Protein AF-A0A348ZGV4-F1 (afdb_monomer_lite)

Radius of gyration: 12.3 Å; chains: 1; bounding box: 34×26×27 Å

pLDDT: mean 89.07, std 14.24, range [38.56, 98.12]

Sequence (67 aa):
MVAKIKSRGPAPVHLWDPPFCGDLDMVIQRDGTWVHEGKPIRRQAMVALFGSVLKKEADDFYLVTPV

Foldseek 3Di:
DFDDPDPPAADPLVVDDDDDPDDFQWDQDPVRFIDGPNHTDPDVVVSSSQRSQWDDDDPDIDRGGDD

Structure (mmCIF, N/CA/C/O backbone):
data_AF-A0A348ZGV4-F1
#
_entry.id   AF-A0A348ZGV4-F1
#
loop_
_atom_site.group_PDB
_atom_site.id
_atom_site.type_symbol
_atom_site.label_atom_id
_atom_site.label_alt_id
_atom_site.label_comp_id
_atom_site.label_asym_id
_atom_site.label_entity_id
_atom_site.label_seq_id
_atom_site.pdbx_PDB_ins_code
_atom_site.Cartn_x
_atom_site.Cartn_y
_atom_site.Cartn_z
_atom_site.occupancy
_atom_site.B_iso_or_equiv
_atom_site.auth_seq_id
_atom_site.auth_comp_id
_atom_site.auth_asym_id
_atom_site.auth_atom_id
_atom_site.pdbx_PDB_model_num
ATOM 1 N N . MET A 1 1 ? 18.710 -6.136 -0.475 1.00 38.56 1 MET A N 1
ATOM 2 C CA . MET A 1 1 ? 19.026 -4.970 0.384 1.00 38.56 1 MET A CA 1
ATOM 3 C C . MET A 1 1 ? 17.817 -4.066 0.263 1.00 38.56 1 MET A C 1
ATOM 5 O O . MET A 1 1 ? 17.632 -3.531 -0.810 1.00 38.56 1 MET A O 1
ATOM 9 N N . VAL A 1 2 ? 16.957 -3.934 1.276 1.00 45.12 2 VAL A N 1
ATOM 10 C CA . VAL A 1 2 ? 15.670 -3.241 1.068 1.00 45.12 2 VAL A CA 1
ATOM 11 C C . VAL A 1 2 ? 15.903 -1.747 0.825 1.00 45.12 2 VAL A C 1
ATOM 13 O O . VAL A 1 2 ? 16.451 -1.047 1.685 1.00 45.12 2 VAL A O 1
ATOM 16 N N . ALA A 1 3 ? 15.505 -1.258 -0.350 1.00 53.19 3 ALA A N 1
ATOM 17 C CA . ALA A 1 3 ? 15.613 0.145 -0.713 1.00 53.19 3 ALA A CA 1
ATOM 18 C C . ALA A 1 3 ? 14.813 1.027 0.262 1.00 53.19 3 ALA A C 1
ATOM 20 O O . ALA A 1 3 ? 13.640 0.802 0.558 1.00 53.19 3 ALA A O 1
ATOM 21 N N . LYS A 1 4 ? 15.472 2.063 0.779 1.00 50.66 4 LYS A N 1
ATOM 22 C CA . LYS A 1 4 ? 14.906 3.023 1.730 1.00 50.66 4 LYS A CA 1
ATOM 23 C C . LYS A 1 4 ? 13.790 3.824 1.048 1.00 50.66 4 LYS A C 1
ATOM 25 O O . LYS A 1 4 ? 14.095 4.686 0.224 1.00 50.66 4 LYS A O 1
ATOM 30 N N . ILE A 1 5 ? 12.525 3.595 1.414 1.00 59.25 5 ILE A N 1
ATOM 31 C CA . ILE A 1 5 ? 11.391 4.409 0.941 1.00 59.25 5 ILE A CA 1
ATOM 32 C C . ILE A 1 5 ? 11.563 5.839 1.489 1.00 59.25 5 ILE A C 1
ATOM 34 O O . ILE A 1 5 ? 11.226 6.135 2.635 1.00 59.25 5 ILE A O 1
ATOM 38 N N . LYS A 1 6 ? 12.178 6.735 0.706 1.00 57.41 6 LYS A N 1
ATOM 39 C CA . LYS A 1 6 ? 12.299 8.165 1.033 1.00 57.41 6 LYS A CA 1
ATOM 40 C C . LYS A 1 6 ? 11.046 8.882 0.527 1.00 57.41 6 LYS A C 1
ATOM 42 O O . LYS A 1 6 ? 10.870 9.029 -0.677 1.00 57.41 6 LYS A O 1
ATOM 47 N N . SER A 1 7 ? 10.200 9.365 1.435 1.00 56.97 7 SER A N 1
ATOM 48 C CA . SER A 1 7 ? 8.932 10.037 1.111 1.00 56.97 7 SER A CA 1
ATOM 49 C C . SER A 1 7 ? 9.132 11.434 0.485 1.00 56.97 7 SER A C 1
ATOM 51 O O . SER A 1 7 ? 9.018 12.454 1.167 1.00 56.97 7 SER A O 1
ATOM 53 N N . ARG A 1 8 ? 9.450 11.509 -0.814 1.00 62.12 8 ARG A N 1
ATOM 54 C CA . ARG A 1 8 ? 9.470 12.775 -1.588 1.00 62.12 8 ARG A CA 1
ATOM 55 C C . ARG A 1 8 ? 8.420 12.840 -2.709 1.00 62.12 8 ARG A C 1
ATOM 57 O O . ARG A 1 8 ? 8.504 13.708 -3.568 1.00 62.12 8 ARG A O 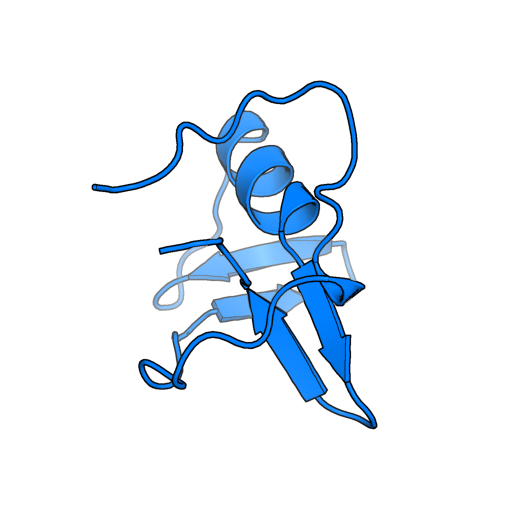1
ATOM 64 N N . GLY A 1 9 ? 7.431 11.952 -2.682 1.00 70.94 9 GLY A N 1
ATOM 65 C CA . GLY A 1 9 ? 6.369 11.842 -3.683 1.00 70.94 9 GLY A CA 1
ATOM 66 C C . GLY A 1 9 ? 5.947 10.382 -3.863 1.00 70.94 9 GLY A C 1
ATOM 67 O O . GLY A 1 9 ? 6.512 9.515 -3.187 1.00 70.94 9 GLY A O 1
ATOM 68 N N . PRO A 1 10 ? 4.972 10.099 -4.742 1.00 81.88 10 PRO A N 1
ATOM 69 C CA . PRO A 1 10 ? 4.654 8.732 -5.137 1.00 81.88 10 PRO A CA 1
ATOM 70 C C . PRO A 1 10 ? 5.907 8.044 -5.682 1.00 81.88 10 PRO A C 1
ATOM 72 O O . PRO A 1 10 ? 6.675 8.641 -6.442 1.00 81.88 10 PRO A O 1
ATOM 75 N N . ALA A 1 11 ? 6.129 6.800 -5.280 1.00 88.31 11 ALA A N 1
ATOM 76 C CA . ALA A 1 11 ? 7.197 5.988 -5.826 1.00 88.31 11 ALA A CA 1
ATOM 77 C C . ALA A 1 11 ? 6.925 5.678 -7.311 1.00 88.31 11 ALA A C 1
ATOM 79 O O . ALA A 1 11 ? 5.764 5.560 -7.714 1.00 88.31 11 ALA A O 1
ATOM 80 N N . PRO A 1 12 ? 7.964 5.512 -8.148 1.00 91.62 12 PRO A N 1
ATOM 81 C CA . PRO A 1 12 ? 7.795 5.165 -9.556 1.00 91.62 12 PRO A CA 1
ATOM 82 C C . PRO A 1 12 ? 7.470 3.668 -9.724 1.00 91.62 12 PRO A C 1
ATOM 84 O O . PRO A 1 12 ? 8.196 2.932 -10.384 1.00 91.62 12 PRO A O 1
ATOM 87 N N . VAL A 1 13 ? 6.366 3.210 -9.128 1.00 93.19 13 VAL A N 1
ATOM 88 C CA . VAL A 1 13 ? 5.965 1.791 -9.041 1.00 93.19 13 VAL A CA 1
ATOM 89 C C . VAL A 1 13 ? 5.772 1.102 -10.394 1.00 93.19 13 VAL A C 1
ATOM 91 O O . VAL A 1 13 ? 5.859 -0.115 -10.489 1.00 93.19 13 VAL A O 1
ATOM 94 N N . HIS A 1 14 ? 5.538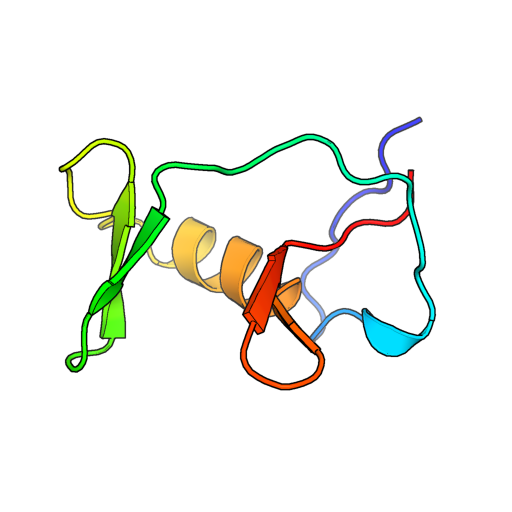 1.866 -11.461 1.00 90.31 14 HIS A N 1
ATOM 95 C CA . HIS A 1 14 ? 5.430 1.354 -12.829 1.00 90.31 14 HIS A CA 1
ATOM 96 C C . HIS A 1 14 ? 6.776 0.908 -13.421 1.00 90.31 14 HIS A C 1
ATOM 98 O O . HIS A 1 14 ? 6.782 0.181 -14.406 1.00 90.31 14 HIS A O 1
ATOM 104 N N . LEU A 1 15 ? 7.905 1.327 -12.837 1.00 93.00 15 LEU A N 1
ATOM 105 C CA . LEU A 1 15 ? 9.246 0.895 -13.248 1.00 93.00 15 LEU A CA 1
ATOM 106 C C . LEU A 1 15 ? 9.679 -0.413 -12.575 1.00 93.00 15 LEU A C 1
ATOM 108 O O . LEU A 1 15 ? 10.773 -0.904 -12.848 1.00 93.00 15 LEU A O 1
ATOM 112 N N . TRP A 1 16 ? 8.872 -0.937 -11.650 1.00 92.81 16 TRP A N 1
ATOM 113 C CA . TRP A 1 16 ? 9.214 -2.094 -10.834 1.00 92.81 16 TRP A CA 1
ATOM 114 C C . TRP A 1 16 ? 8.287 -3.263 -11.153 1.00 92.81 16 TRP A C 1
ATOM 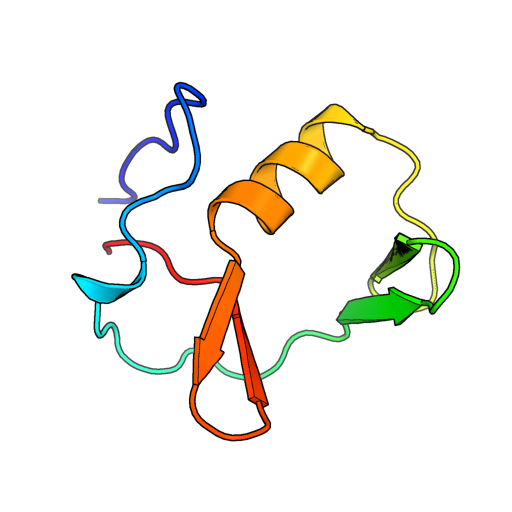116 O O . TRP A 1 16 ? 7.063 -3.107 -11.191 1.00 92.81 16 TRP A O 1
ATOM 126 N N . ASP A 1 17 ? 8.907 -4.424 -11.341 1.00 92.56 17 ASP A N 1
ATOM 127 C CA . ASP A 1 17 ? 8.251 -5.712 -11.564 1.00 92.56 17 ASP A CA 1
ATOM 128 C C . ASP A 1 17 ? 8.932 -6.800 -10.706 1.00 92.56 17 ASP A C 1
ATOM 130 O O . ASP A 1 17 ? 9.656 -7.659 -11.214 1.00 92.56 17 ASP A O 1
ATOM 134 N N . PRO A 1 18 ? 8.863 -6.683 -9.364 1.00 93.94 18 PRO A N 1
ATOM 135 C CA . PRO A 1 18 ? 9.413 -7.693 -8.472 1.00 93.94 18 PRO A CA 1
ATOM 136 C C . PRO A 1 18 ? 8.538 -8.959 -8.479 1.00 93.94 18 PRO A C 1
ATOM 138 O O . PRO A 1 18 ? 7.341 -8.883 -8.760 1.00 93.94 18 PRO A O 1
ATOM 141 N N . PRO A 1 19 ? 9.090 -10.123 -8.091 1.00 94.69 19 PRO A N 1
ATOM 142 C CA . PRO A 1 19 ? 8.284 -11.323 -7.915 1.00 94.69 19 PRO A CA 1
ATOM 143 C C . PRO A 1 19 ? 7.187 -11.098 -6.867 1.00 94.69 19 PRO A C 1
ATOM 145 O O . PRO A 1 19 ? 7.418 -10.490 -5.818 1.00 94.69 19 PRO A O 1
ATOM 148 N N . PHE A 1 20 ? 5.997 -11.629 -7.144 1.00 93.62 20 PHE A N 1
ATO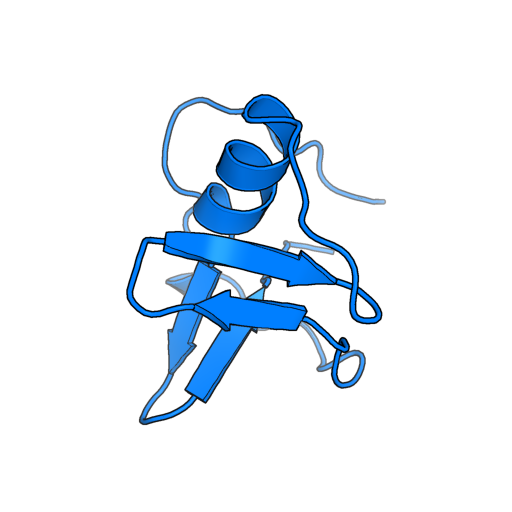M 149 C CA . PHE A 1 20 ? 4.868 -11.570 -6.225 1.00 93.62 20 PHE A CA 1
ATOM 150 C C . PHE A 1 20 ? 5.176 -12.326 -4.923 1.00 93.62 20 PHE A C 1
ATOM 152 O O . PHE A 1 20 ? 5.626 -13.471 -4.947 1.00 93.62 20 PHE A O 1
ATOM 159 N N . CYS A 1 21 ? 4.925 -11.676 -3.785 1.00 93.25 21 CYS A N 1
ATOM 160 C CA . CYS A 1 21 ? 5.223 -12.204 -2.448 1.00 93.25 21 CYS A CA 1
ATOM 161 C C . CYS A 1 21 ? 3.975 -12.761 -1.728 1.00 93.25 21 CYS A C 1
ATOM 163 O O . CYS A 1 21 ? 4.071 -13.219 -0.592 1.00 93.25 21 CYS A O 1
ATOM 165 N N . GLY A 1 22 ? 2.811 -12.741 -2.383 1.00 94.62 22 GLY A N 1
ATOM 166 C CA . GLY A 1 22 ? 1.538 -13.150 -1.795 1.00 94.62 22 GLY A CA 1
ATOM 167 C C . GLY A 1 22 ? 0.633 -11.977 -1.427 1.00 94.62 22 GLY A C 1
ATOM 168 O O . GLY A 1 22 ? 1.024 -10.809 -1.491 1.00 94.62 22 GLY A O 1
ATOM 169 N N . ASP A 1 23 ? -0.590 -12.325 -1.041 1.00 94.94 23 ASP A N 1
ATOM 170 C CA . ASP A 1 23 ? -1.618 -11.377 -0.630 1.00 94.94 23 ASP A CA 1
ATOM 171 C C . ASP A 1 23 ? -1.428 -10.932 0.825 1.00 94.94 23 ASP A C 1
ATOM 173 O O . ASP A 1 23 ? -1.025 -11.709 1.694 1.00 94.94 23 ASP A O 1
ATOM 177 N N . LEU A 1 24 ? -1.768 -9.674 1.104 1.00 93.56 24 LEU A N 1
ATOM 178 C CA . LEU A 1 24 ? -1.906 -9.151 2.462 1.00 93.56 24 LEU A CA 1
ATOM 179 C C . LEU A 1 24 ? -3.391 -8.960 2.771 1.00 93.56 24 LEU A C 1
ATOM 181 O O . LEU A 1 24 ? -4.127 -8.443 1.934 1.00 93.56 24 LEU A O 1
ATOM 185 N N . ASP A 1 25 ? -3.809 -9.275 4.002 1.00 96.00 25 ASP A N 1
ATOM 186 C CA . ASP A 1 25 ? -5.111 -8.838 4.521 1.00 96.00 25 ASP A CA 1
ATOM 187 C C . ASP A 1 25 ? -5.073 -7.320 4.720 1.00 96.00 25 ASP A C 1
ATOM 189 O O . ASP A 1 25 ? -4.715 -6.810 5.789 1.00 96.00 25 ASP A O 1
ATOM 193 N N . MET A 1 26 ? -5.334 -6.599 3.633 1.00 96.75 26 MET A N 1
ATOM 194 C CA . MET A 1 26 ? -5.331 -5.153 3.573 1.00 96.75 26 MET A CA 1
ATOM 195 C C . MET A 1 26 ? -6.492 -4.666 2.721 1.00 96.75 26 MET A C 1
ATOM 197 O O . MET A 1 26 ? -6.631 -5.033 1.559 1.00 96.75 26 MET A O 1
ATOM 201 N N . VAL A 1 27 ? -7.315 -3.797 3.300 1.00 97.19 27 VAL A N 1
ATOM 202 C CA . VAL A 1 27 ? -8.501 -3.250 2.641 1.00 97.19 27 VAL A CA 1
ATOM 203 C C . VAL A 1 27 ? -8.483 -1.736 2.763 1.00 97.19 27 VAL A C 1
ATOM 205 O O . VAL A 1 27 ? -8.348 -1.192 3.859 1.00 97.19 27 VAL A O 1
ATOM 208 N N . ILE A 1 28 ? -8.663 -1.049 1.637 1.00 97.56 28 ILE A N 1
ATOM 209 C CA . ILE A 1 28 ? -8.931 0.390 1.605 1.00 97.56 28 ILE A CA 1
ATOM 210 C C . ILE A 1 28 ? -10.444 0.548 1.470 1.00 97.56 28 ILE A C 1
ATOM 212 O O . ILE A 1 28 ? -11.022 0.264 0.421 1.00 97.56 28 ILE A O 1
ATOM 216 N N . GLN A 1 29 ? -11.102 0.957 2.551 1.00 97.88 29 GLN A N 1
ATOM 217 C CA . GLN A 1 29 ? -12.539 1.213 2.540 1.00 97.88 29 GLN A CA 1
ATOM 218 C C . GLN A 1 29 ? -12.874 2.434 1.673 1.00 97.88 29 GLN A C 1
ATOM 220 O O . GLN A 1 29 ? -12.026 3.278 1.383 1.00 97.88 29 GLN A O 1
ATOM 225 N N . ARG A 1 30 ? -14.147 2.561 1.278 1.00 97.50 30 ARG A N 1
ATOM 226 C CA . ARG A 1 30 ? -14.623 3.660 0.417 1.00 97.50 30 ARG A CA 1
ATOM 227 C C . ARG A 1 30 ? -14.428 5.051 1.035 1.00 97.50 30 ARG A C 1
ATOM 229 O O . ARG A 1 30 ? -14.316 6.025 0.298 1.00 97.50 30 ARG A O 1
ATOM 236 N N . ASP A 1 31 ? -14.397 5.146 2.362 1.00 96.62 31 ASP A N 1
ATOM 237 C CA . ASP A 1 31 ? -14.118 6.383 3.103 1.00 96.62 31 ASP A CA 1
ATOM 238 C C . ASP A 1 31 ? -12.613 6.721 3.177 1.00 96.62 31 ASP A C 1
ATOM 240 O O . ASP A 1 31 ? -12.237 7.754 3.727 1.00 96.62 31 ASP A O 1
ATOM 244 N N . GLY A 1 32 ? -11.751 5.864 2.618 1.00 95.62 32 GLY A N 1
ATOM 245 C CA . GLY A 1 32 ? -10.298 5.989 2.660 1.00 95.62 32 GLY A CA 1
ATOM 246 C C . GLY A 1 32 ? -9.646 5.357 3.892 1.00 95.62 32 GLY A C 1
ATOM 247 O O . GLY A 1 32 ? -8.425 5.452 4.027 1.00 95.62 32 GLY A O 1
ATOM 248 N N . THR A 1 33 ? -10.402 4.704 4.783 1.00 97.25 33 THR A N 1
ATOM 249 C CA . THR A 1 33 ? -9.844 3.990 5.938 1.00 97.25 33 THR A CA 1
ATOM 250 C C . THR A 1 33 ? -9.068 2.759 5.476 1.00 97.25 33 THR A C 1
ATOM 252 O O . THR A 1 33 ? -9.620 1.860 4.845 1.00 97.25 33 THR A O 1
ATOM 255 N N . TRP A 1 34 ? -7.787 2.690 5.842 1.00 98.12 34 TRP A N 1
ATOM 256 C CA . TRP A 1 34 ? -6.965 1.496 5.641 1.00 98.12 34 TRP A CA 1
ATOM 257 C C . TRP A 1 34 ? -7.171 0.532 6.807 1.00 98.12 34 TRP A C 1
ATOM 259 O O . TRP A 1 34 ? -7.020 0.915 7.970 1.00 98.12 34 TRP A O 1
ATOM 269 N N . VAL A 1 35 ? -7.490 -0.718 6.496 1.00 98.00 35 VAL A N 1
ATOM 270 C CA . VAL A 1 35 ? -7.645 -1.822 7.446 1.00 98.00 35 VAL A CA 1
ATOM 271 C C . VAL A 1 35 ? -6.583 -2.864 7.146 1.00 98.00 35 VAL A C 1
ATOM 273 O O . VAL A 1 35 ? -6.382 -3.203 5.986 1.00 98.00 35 VAL A O 1
ATOM 276 N N . HIS A 1 36 ? -5.917 -3.361 8.182 1.00 97.00 36 HIS A N 1
ATOM 277 C CA . HIS A 1 36 ? -4.981 -4.473 8.092 1.00 97.00 36 HIS A CA 1
ATOM 278 C C . HIS A 1 36 ? -5.278 -5.473 9.207 1.00 97.00 36 HIS A C 1
ATOM 280 O O . HIS A 1 36 ? -5.443 -5.060 10.360 1.00 97.00 36 HIS A O 1
ATOM 286 N N . GLU A 1 37 ? -5.401 -6.756 8.861 1.00 96.56 37 GLU A N 1
ATOM 287 C CA . GLU A 1 37 ? -5.767 -7.830 9.804 1.00 96.56 37 GLU A CA 1
ATOM 288 C C . GLU A 1 37 ? -7.034 -7.489 10.616 1.00 96.56 37 GLU A C 1
ATOM 290 O O . GLU A 1 37 ? -7.081 -7.571 11.849 1.00 96.56 37 GLU A O 1
ATOM 295 N N . GLY A 1 38 ? -8.055 -6.977 9.919 1.00 97.12 38 GLY A N 1
ATOM 296 C CA . GLY A 1 38 ? -9.327 -6.549 10.512 1.00 97.12 38 GLY A CA 1
ATOM 297 C C . GLY A 1 38 ? -9.274 -5.291 11.395 1.00 97.12 38 GLY A C 1
ATOM 298 O O . GLY A 1 38 ? -10.299 -4.908 11.964 1.00 97.12 38 GLY A O 1
ATOM 299 N N . LYS A 1 39 ? -8.122 -4.614 11.528 1.00 97.69 39 LYS A N 1
ATOM 300 C CA . LYS A 1 39 ? -7.964 -3.420 12.381 1.00 97.69 39 LYS A CA 1
ATOM 301 C C . LYS A 1 39 ? -7.644 -2.160 11.570 1.00 97.69 39 LYS A C 1
ATOM 303 O O . LYS A 1 39 ? -6.806 -2.202 10.672 1.00 97.69 39 LYS A O 1
ATOM 308 N N . PRO A 1 40 ? -8.242 -1.003 11.905 1.00 97.88 40 PRO A N 1
ATOM 309 C CA . PRO A 1 40 ? -7.958 0.243 11.201 1.00 97.88 40 PRO A CA 1
ATOM 310 C C . PRO A 1 40 ? -6.554 0.778 11.524 1.00 97.88 40 PRO A C 1
ATOM 312 O O . PRO A 1 40 ? -6.167 0.902 12.694 1.00 97.88 40 PRO A O 1
ATOM 315 N N . ILE A 1 41 ? -5.816 1.188 10.492 1.00 97.75 41 ILE A N 1
ATOM 316 C CA . ILE A 1 41 ? -4.526 1.873 10.612 1.00 97.75 41 ILE A CA 1
ATOM 317 C C . ILE A 1 41 ? -4.777 3.362 10.872 1.00 97.75 41 ILE A C 1
ATOM 319 O O . ILE A 1 41 ? -5.080 4.136 9.970 1.00 97.75 41 ILE A O 1
ATOM 323 N N . ARG A 1 42 ? -4.604 3.801 12.124 1.00 95.50 42 ARG A N 1
ATOM 324 C CA . ARG A 1 42 ? -4.801 5.215 12.515 1.00 95.50 42 ARG A CA 1
ATOM 325 C C . ARG A 1 42 ? -3.587 6.111 12.257 1.00 95.50 42 ARG A C 1
ATOM 327 O O . ARG A 1 42 ? -3.693 7.337 12.274 1.00 95.50 42 ARG A O 1
ATOM 334 N N . ARG A 1 43 ? -2.408 5.519 12.051 1.00 96.38 43 ARG A N 1
ATOM 335 C CA . ARG A 1 43 ? -1.150 6.256 11.893 1.00 96.38 43 ARG A CA 1
ATOM 336 C C . ARG A 1 43 ? -1.025 6.785 10.464 1.00 96.38 43 ARG A C 1
ATOM 338 O O . ARG A 1 43 ? -0.586 6.066 9.573 1.00 96.38 43 ARG A O 1
ATOM 345 N N . GLN A 1 44 ? -1.313 8.070 10.274 1.00 93.50 44 GLN A N 1
ATOM 346 C CA . GLN A 1 44 ? -1.290 8.731 8.959 1.00 93.50 44 GLN A CA 1
ATOM 347 C C . GLN A 1 44 ? 0.041 8.580 8.209 1.00 93.50 44 GLN A C 1
ATOM 349 O O . GLN A 1 44 ? 0.047 8.331 7.011 1.00 93.50 44 GLN A O 1
ATOM 354 N N . ALA A 1 45 ? 1.181 8.626 8.906 1.00 93.00 45 ALA A N 1
ATOM 355 C CA . ALA A 1 45 ? 2.483 8.403 8.270 1.00 93.00 45 ALA A CA 1
ATOM 356 C C . ALA A 1 45 ? 2.635 6.989 7.670 1.00 93.00 45 ALA A C 1
ATOM 358 O O . ALA A 1 45 ? 3.375 6.804 6.712 1.00 93.00 45 ALA A O 1
ATOM 359 N N . MET A 1 46 ? 1.954 5.990 8.239 1.00 93.81 46 MET A N 1
ATOM 360 C CA . MET A 1 46 ? 1.948 4.617 7.725 1.00 93.81 46 MET A CA 1
ATOM 361 C C . MET A 1 46 ? 1.006 4.482 6.523 1.00 93.81 46 MET A C 1
ATOM 363 O O . MET A 1 46 ? 1.381 3.870 5.531 1.00 93.81 46 MET A O 1
ATOM 367 N N . VAL A 1 47 ? -0.162 5.129 6.571 1.00 95.38 47 VAL A N 1
ATOM 368 C CA . VAL A 1 47 ? -1.073 5.231 5.417 1.00 95.38 47 VAL A CA 1
ATOM 369 C C . VAL A 1 47 ? -0.376 5.905 4.233 1.00 95.38 47 VAL A C 1
ATOM 371 O O . VAL A 1 47 ? -0.384 5.376 3.127 1.00 95.38 47 VAL A O 1
ATOM 374 N N . ALA A 1 48 ? 0.304 7.030 4.471 1.00 92.94 48 ALA A N 1
ATOM 375 C CA . ALA A 1 48 ? 1.064 7.738 3.444 1.00 92.94 48 ALA A CA 1
ATOM 376 C C . ALA A 1 48 ? 2.206 6.885 2.868 1.00 92.94 48 ALA A C 1
ATOM 378 O O . ALA A 1 48 ? 2.473 6.942 1.669 1.00 92.94 48 ALA A O 1
ATOM 379 N N . LEU A 1 49 ? 2.864 6.076 3.706 1.00 93.12 49 LEU A N 1
ATOM 380 C CA . LEU A 1 49 ? 3.905 5.154 3.263 1.00 93.12 49 LEU A CA 1
ATOM 381 C C . LEU A 1 49 ? 3.346 4.110 2.290 1.00 93.12 49 LEU A C 1
ATOM 383 O O . LEU A 1 49 ? 3.871 3.987 1.187 1.00 93.12 49 LEU A O 1
ATOM 387 N N . PHE A 1 50 ? 2.281 3.399 2.665 1.00 95.00 50 PHE A N 1
ATOM 388 C CA . PHE A 1 50 ? 1.687 2.384 1.791 1.00 95.00 50 PHE A CA 1
ATOM 389 C C . PHE A 1 50 ? 1.069 2.996 0.533 1.00 95.00 50 PHE A C 1
ATOM 391 O O . PHE A 1 50 ? 1.311 2.505 -0.566 1.00 95.00 50 PHE A O 1
ATOM 398 N N . GLY A 1 51 ? 0.375 4.128 0.661 1.00 94.81 51 GLY A N 1
ATOM 399 C CA . GLY A 1 51 ? -0.153 4.862 -0.488 1.00 94.81 51 GLY A CA 1
ATOM 400 C C . GLY A 1 51 ? 0.938 5.312 -1.465 1.00 94.81 51 GLY A C 1
ATOM 401 O O . GLY A 1 51 ? 0.703 5.337 -2.669 1.00 94.81 51 GLY A O 1
ATOM 402 N N . SER A 1 52 ? 2.152 5.607 -0.981 1.00 94.19 52 SER A N 1
ATOM 403 C CA . SER A 1 52 ? 3.266 5.996 -1.857 1.00 94.19 52 SER A CA 1
ATOM 404 C C . SER A 1 52 ? 3.759 4.871 -2.767 1.00 94.19 52 SER A C 1
ATOM 406 O O . SER A 1 52 ? 4.382 5.168 -3.781 1.00 94.19 52 SER A O 1
ATOM 408 N N . VAL A 1 53 ? 3.479 3.610 -2.424 1.00 94.81 53 VAL A N 1
ATOM 409 C CA . VAL A 1 53 ? 3.909 2.415 -3.167 1.00 94.81 53 VAL A CA 1
ATOM 410 C C . VAL A 1 53 ? 2.736 1.634 -3.770 1.00 94.81 53 VAL A C 1
ATOM 412 O O . VAL A 1 53 ? 2.909 0.493 -4.191 1.00 94.81 53 VAL A O 1
ATOM 415 N N . LEU A 1 54 ? 1.544 2.231 -3.826 1.00 95.75 54 LEU A N 1
ATOM 416 C CA . LEU A 1 54 ? 0.361 1.600 -4.402 1.00 95.75 54 LEU A CA 1
ATOM 417 C C . LEU A 1 54 ? 0.430 1.621 -5.939 1.00 95.75 54 LEU A C 1
ATOM 419 O O . LEU A 1 54 ? 0.567 2.683 -6.550 1.00 95.75 54 LEU A O 1
ATOM 423 N N . LYS A 1 55 ? 0.302 0.451 -6.563 1.00 95.19 55 LYS A N 1
ATOM 424 C CA . LYS A 1 55 ? 0.234 0.248 -8.015 1.00 95.19 55 LYS A CA 1
ATOM 425 C C . LYS A 1 55 ? -1.129 -0.340 -8.364 1.00 95.19 55 LYS A C 1
ATOM 427 O O . LYS A 1 55 ? -1.584 -1.258 -7.691 1.00 95.19 55 LYS A O 1
ATOM 432 N N . LYS A 1 56 ? -1.763 0.178 -9.415 1.00 95.06 56 LYS A N 1
ATOM 433 C CA . LYS A 1 56 ? -2.934 -0.448 -10.035 1.00 95.06 56 LYS A CA 1
ATOM 434 C C . LYS A 1 56 ? -2.478 -1.163 -11.302 1.00 95.06 56 LYS A C 1
ATOM 436 O O . LYS A 1 56 ? -1.861 -0.521 -12.155 1.00 95.06 56 LYS A O 1
ATOM 441 N N . GLU A 1 57 ? -2.803 -2.440 -11.435 1.00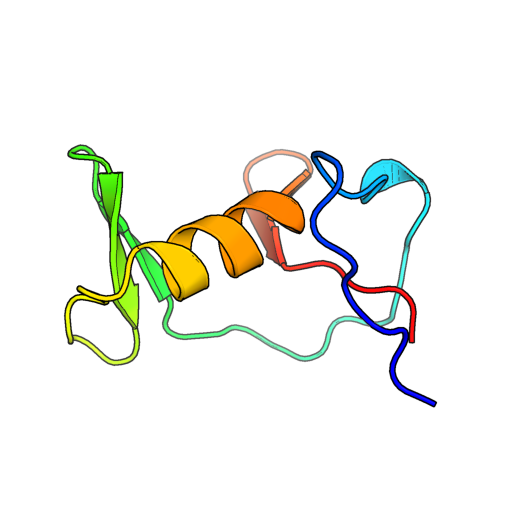 94.69 57 GLU A N 1
ATOM 442 C CA . GLU A 1 57 ? -2.617 -3.200 -12.674 1.00 94.69 57 GLU A CA 1
ATOM 443 C C . GLU A 1 57 ? -3.933 -3.874 -13.039 1.00 94.69 57 GLU A C 1
ATOM 445 O O . GLU A 1 57 ? -4.506 -4.587 -12.225 1.00 94.69 57 GLU A O 1
ATOM 450 N N . ALA A 1 58 ? -4.428 -3.622 -14.254 1.00 93.75 58 ALA A N 1
ATOM 451 C CA . ALA A 1 58 ? -5.761 -4.050 -14.678 1.00 93.75 58 ALA A CA 1
ATOM 452 C C . ALA A 1 58 ? -6.841 -3.678 -13.637 1.00 93.75 58 ALA A C 1
ATOM 454 O O . ALA A 1 58 ? -7.080 -2.485 -13.415 1.00 93.75 58 ALA A O 1
ATOM 455 N N . ASP A 1 59 ? -7.464 -4.675 -13.010 1.00 95.44 59 ASP A N 1
ATOM 456 C CA . ASP A 1 59 ? -8.517 -4.519 -12.004 1.00 95.44 59 ASP A CA 1
ATOM 457 C C . ASP A 1 59 ? -8.017 -4.717 -10.560 1.00 95.44 59 ASP A C 1
ATOM 459 O O . ASP A 1 59 ? -8.780 -4.503 -9.616 1.00 95.44 59 ASP A O 1
ATOM 463 N N . ASP A 1 60 ? -6.728 -5.026 -10.385 1.00 95.44 60 ASP A N 1
ATOM 464 C CA . 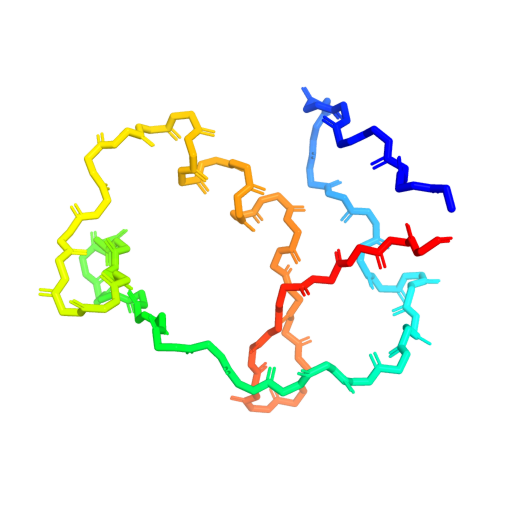ASP A 1 60 ? -6.099 -5.348 -9.105 1.00 95.44 60 ASP A CA 1
ATOM 465 C C . ASP A 1 60 ? -5.173 -4.229 -8.591 1.00 95.44 60 ASP A C 1
ATOM 467 O O . ASP A 1 60 ? -4.757 -3.308 -9.312 1.00 95.44 60 ASP A O 1
ATOM 471 N N . PHE A 1 61 ? -4.848 -4.306 -7.297 1.00 96.50 61 PHE A N 1
ATOM 472 C CA . PHE A 1 61 ? -4.008 -3.341 -6.588 1.00 96.50 61 PHE A CA 1
ATOM 473 C C . PHE A 1 61 ? -2.889 -4.035 -5.811 1.00 96.50 61 PHE A C 1
ATOM 475 O O . PHE A 1 61 ? -3.121 -5.011 -5.104 1.00 96.50 61 PHE A O 1
ATOM 482 N N . TYR A 1 62 ? -1.686 -3.465 -5.878 1.00 96.44 62 TYR A N 1
ATOM 483 C CA . TYR A 1 62 ? -0.471 -4.028 -5.290 1.00 96.44 62 TYR A CA 1
ATOM 484 C C . TYR A 1 62 ? 0.317 -2.971 -4.518 1.00 96.44 62 TYR A C 1
ATOM 486 O O . TYR A 1 62 ? 0.312 -1.790 -4.870 1.00 96.44 62 TYR A O 1
ATOM 494 N N . LEU A 1 63 ? 1.060 -3.400 -3.499 1.00 95.62 63 LEU A N 1
ATOM 495 C CA . LEU A 1 63 ? 2.097 -2.590 -2.860 1.00 95.62 63 LEU A CA 1
ATOM 496 C C . LEU A 1 63 ? 3.456 -3.016 -3.416 1.00 95.62 63 LEU A C 1
ATOM 498 O O . LEU A 1 63 ? 3.883 -4.147 -3.192 1.00 95.62 63 LEU A O 1
ATOM 502 N N . VAL A 1 64 ? 4.134 -2.128 -4.144 1.00 95.00 64 VAL A N 1
ATOM 503 C CA . VAL A 1 64 ? 5.321 -2.489 -4.936 1.00 95.00 64 VAL A CA 1
ATOM 504 C C . VAL A 1 64 ? 6.557 -1.740 -4.457 1.00 95.00 64 VAL A C 1
ATOM 506 O O . VAL A 1 64 ? 6.575 -0.512 -4.381 1.00 95.00 64 VAL A O 1
ATOM 509 N N . THR A 1 65 ? 7.629 -2.477 -4.179 1.00 92.81 65 THR A N 1
ATOM 510 C CA . THR A 1 65 ? 8.936 -1.931 -3.795 1.00 92.81 65 THR A CA 1
ATOM 511 C C . THR A 1 65 ? 10.042 -2.494 -4.695 1.00 92.81 65 THR A C 1
ATOM 513 O O . THR A 1 65 ? 9.893 -3.588 -5.238 1.00 92.81 65 THR A O 1
ATOM 516 N N . PRO A 1 66 ? 11.162 -1.772 -4.881 1.00 86.75 66 PRO A N 1
ATOM 517 C CA . PRO A 1 66 ? 12.333 -2.310 -5.554 1.00 86.75 66 PRO A CA 1
ATOM 518 C C . PRO A 1 66 ? 13.141 -3.117 -4.526 1.00 86.75 66 PRO A C 1
ATOM 520 O O . PRO A 1 66 ? 13.554 -2.573 -3.496 1.00 86.75 66 PRO A O 1
ATOM 523 N N . VAL A 1 67 ? 13.304 -4.418 -4.753 1.00 78.06 67 VAL A N 1
ATOM 524 C CA . VAL A 1 67 ? 14.048 -5.334 -3.861 1.00 78.06 67 VAL A CA 1
ATOM 525 C C . VAL A 1 67 ? 15.562 -5.117 -3.871 1.00 78.06 67 VAL A C 1
ATOM 527 O O . VAL A 1 67 ? 16.091 -4.675 -4.914 1.00 78.06 67 VAL A O 1
#

Secondary structure (DSSP, 8-state):
-------SSS--GGG--PPP-----EEE-TTS-EEETTEE---HHHHHHHHHTEEEETTEEEE----